Protein AF-A0A0W8CEV2-F1 (afdb_monomer)

Foldseek 3Di:
DDDPFDWDWDDDPNWTKTKTFDLDPPVPPDDPAEQLDDDDCDDVPHGLVVLSVVSVVVCVVVVGDIHIHGPDDDDSVRSSVRRVVSVVVSVCVVPDDDPPDQPSDPVSDRD

Organism: Phytophthora nicotianae (NCBI:txid4792)

Nearest PDB structures (foldseek):
  6fwh-assembly1_A  TM=8.730E-01  e=5.357E-06  Acanthamoeba castellanii
  6ezm-assembly1_U  TM=8.542E-01  e=4.439E-06  Saccharomyces cerevisiae S288C
  1rhy-assembly1_A  TM=8.501E-01  e=6.165E-05  Cryptococcus neoformans
  2ae8-assembly1_F  TM=8.767E-01  e=1.307E-04  Staphylococcus aureus subsp. aureus N315
  1rhy-assembly2_B  TM=8.551E-01  e=1.578E-04  Cryptococcus neoformans

Solvent-accessible surface area (backbone atoms only — not comparable to full-atom values): 6840 Å² total; per-residue (Å²): 131,85,77,75,81,52,66,43,78,41,78,52,99,69,18,35,15,44,28,46,63,59,83,57,98,76,60,78,93,68,66,88,44,70,51,63,84,61,86,56,73,49,57,84,90,44,48,41,69,54,57,53,50,43,56,56,50,48,26,61,76,69,70,49,62,51,36,43,34,48,79,39,62,90,48,55,61,56,44,51,51,39,47,54,52,28,50,52,58,47,49,58,60,73,70,54,85,52,96,82,60,66,69,86,34,99,81,66,60,89,131

Secondary structure (DSSP, 8-state):
-PPP--EEEEEETTEEEEEEE---TTS-S---EEE----SSEETTEETHHHHHHHHHHHHHTT--EEEEE-S-S-HHHHHHHHHHHHHHHHHHHT---SS---SSTTS---

Mean predicted aligned error: 8.91 Å

pLDDT: mean 72.65, std 18.13, range [33.88, 95.19]

InterPro domains:
  IPR000807 Imidazoleglycerol-phosphate dehydratase [PF00475] (12-91)
  IPR000807 Imidazoleglycerol-phosphate dehydratase [PTHR23133] (34-110)
  IPR020565 Imidazoleglycerol-phosphate dehydratase, conserved site [PS00955] (73-85)
  IPR020568 Ribosomal protein uS5 domain 2-type superfamily [SSF54211] (32-95)
  IPR038494 Imidazole glycerol phosphate dehydratase domain superfamily [G3DSA:3.30.230.40] (6-111)

Radius of gyration: 15.24 Å; Cα contacts (8 Å, |Δi|>4): 157; chains: 1; bounding box: 37×22×41 Å

Structure (mmCIF, N/CA/C/O backbone):
data_AF-A0A0W8CEV2-F1
#
_entry.id   AF-A0A0W8CEV2-F1
#
loop_
_atom_site.group_PDB
_atom_site.id
_atom_site.type_symbol
_atom_site.label_atom_id
_atom_site.label_alt_id
_atom_site.label_comp_id
_atom_site.label_asym_id
_atom_site.label_entity_id
_atom_site.label_seq_id
_atom_site.pdbx_PDB_ins_code
_atom_site.Cartn_x
_atom_site.Cartn_y
_atom_site.Cartn_z
_atom_site.occupancy
_atom_site.B_iso_or_equiv
_atom_site.auth_seq_id
_atom_site.auth_comp_id
_atom_site.auth_asym_id
_atom_site.auth_atom_id
_atom_site.pdbx_PDB_model_num
ATOM 1 N N . MET A 1 1 ? -20.507 -8.233 14.516 1.00 33.88 1 MET A N 1
ATOM 2 C CA . MET A 1 1 ? -20.273 -8.769 13.159 1.00 33.88 1 MET A CA 1
ATOM 3 C C . MET A 1 1 ? -18.993 -8.137 12.640 1.00 33.88 1 MET A C 1
ATOM 5 O O . MET A 1 1 ? -18.942 -6.919 12.573 1.00 33.88 1 MET A O 1
ATOM 9 N N . ALA A 1 2 ? -17.935 -8.922 12.421 1.00 35.53 2 ALA A N 1
ATOM 10 C CA . ALA A 1 2 ? -16.662 -8.394 11.932 1.00 35.53 2 ALA A CA 1
ATOM 11 C C . ALA A 1 2 ? -16.852 -7.891 10.494 1.00 35.53 2 ALA A C 1
ATOM 13 O O . ALA A 1 2 ? -17.316 -8.648 9.644 1.00 35.53 2 ALA A O 1
ATOM 14 N N . SER A 1 3 ? -16.555 -6.613 10.259 1.00 36.59 3 SER A N 1
ATOM 15 C CA . SER A 1 3 ? -16.549 -6.019 8.920 1.00 36.59 3 SER A CA 1
ATOM 16 C C . SER A 1 3 ? -15.637 -6.845 7.998 1.00 36.59 3 SER A C 1
ATOM 18 O O . SER A 1 3 ? -14.586 -7.297 8.468 1.00 36.59 3 SER A O 1
ATOM 20 N N . PRO A 1 4 ? -16.010 -7.090 6.728 1.00 41.22 4 PRO A N 1
ATOM 21 C CA . PRO A 1 4 ? -15.148 -7.820 5.810 1.00 41.22 4 PRO A CA 1
ATOM 22 C C . PRO A 1 4 ? -13.831 -7.060 5.640 1.00 41.22 4 PRO A C 1
ATOM 24 O O . PRO A 1 4 ? -13.815 -5.830 5.607 1.00 41.22 4 PRO A O 1
ATOM 27 N N . VAL A 1 5 ? -12.727 -7.802 5.547 1.00 44.38 5 VAL A N 1
ATOM 28 C CA . VAL A 1 5 ? -11.424 -7.272 5.134 1.00 44.38 5 VAL A CA 1
ATOM 29 C C . VAL A 1 5 ? -11.640 -6.510 3.826 1.00 44.38 5 VAL A C 1
ATOM 31 O O . VAL A 1 5 ? -11.993 -7.111 2.813 1.00 44.38 5 VAL A O 1
ATOM 34 N N . GLN A 1 6 ? -11.519 -5.183 3.860 1.00 46.59 6 GLN A N 1
ATOM 35 C CA . GLN A 1 6 ? -11.686 -4.357 2.669 1.00 46.59 6 GLN A CA 1
ATOM 36 C C . GLN A 1 6 ? -10.357 -4.359 1.914 1.00 46.59 6 GLN A C 1
ATOM 38 O O . GLN A 1 6 ? -9.414 -3.664 2.290 1.00 46.59 6 GLN A O 1
ATOM 43 N N . ALA A 1 7 ? -10.283 -5.192 0.878 1.00 49.94 7 ALA A N 1
ATOM 44 C CA . ALA A 1 7 ? -9.283 -5.081 -0.171 1.00 49.94 7 ALA A CA 1
ATOM 45 C C . ALA A 1 7 ? -9.746 -3.992 -1.145 1.00 49.94 7 ALA A C 1
ATOM 47 O O . ALA A 1 7 ? -10.849 -4.068 -1.694 1.00 49.94 7 ALA A O 1
ATOM 48 N N . LEU A 1 8 ? -8.929 -2.958 -1.336 1.00 53.69 8 LEU A N 1
ATOM 49 C CA . LEU A 1 8 ? -9.178 -1.945 -2.350 1.00 53.69 8 LEU A CA 1
ATOM 50 C C . LEU A 1 8 ? -8.384 -2.292 -3.610 1.00 53.69 8 LEU A C 1
ATOM 52 O O . LEU A 1 8 ? -7.156 -2.296 -3.575 1.00 53.69 8 LEU A O 1
ATOM 56 N N . LEU A 1 9 ? -9.103 -2.548 -4.706 1.00 53.31 9 LEU A N 1
ATOM 57 C CA . LEU A 1 9 ? -8.540 -2.787 -6.033 1.00 53.31 9 LEU A CA 1
ATOM 58 C C . LEU A 1 9 ? -8.605 -1.506 -6.867 1.00 53.31 9 LEU A C 1
ATOM 60 O O . LEU A 1 9 ? -9.698 -1.002 -7.130 1.00 53.31 9 LEU A O 1
ATOM 64 N N . LEU A 1 10 ? -7.454 -0.997 -7.309 1.00 48.44 10 LEU A N 1
ATOM 65 C CA . LEU A 1 10 ? -7.381 0.107 -8.274 1.00 48.44 10 LEU A CA 1
ATOM 66 C C . LEU A 1 10 ? -6.779 -0.370 -9.599 1.00 48.44 10 LEU A C 1
ATOM 68 O O . LEU A 1 10 ? -5.712 -0.975 -9.583 1.00 48.44 10 LEU A O 1
ATOM 72 N N . ASP A 1 11 ? -7.443 -0.075 -10.725 1.00 50.28 11 ASP A N 1
ATOM 73 C CA . ASP A 1 11 ? -6.960 -0.351 -12.089 1.00 50.28 11 ASP A CA 1
ATOM 74 C C . ASP A 1 11 ? -6.454 0.940 -12.748 1.00 50.28 11 ASP A C 1
ATOM 76 O O . ASP A 1 11 ? -7.174 1.939 -12.797 1.00 50.28 11 ASP A O 1
ATOM 80 N N . MET A 1 12 ? -5.227 0.927 -13.270 1.00 44.69 12 MET A N 1
ATOM 81 C CA . MET A 1 12 ? -4.677 2.011 -14.089 1.00 44.69 12 MET A CA 1
ATOM 82 C C . MET A 1 12 ? -3.988 1.422 -15.321 1.00 44.69 12 MET A C 1
ATOM 84 O O . MET A 1 12 ? -2.963 0.761 -15.192 1.00 44.69 12 MET A O 1
ATOM 88 N N . ASP A 1 13 ? -4.556 1.616 -16.515 1.00 58.31 13 ASP A N 1
ATOM 89 C CA . ASP A 1 13 ? -4.026 1.103 -17.794 1.00 58.31 13 ASP A CA 1
ATOM 90 C C . ASP A 1 13 ? -3.645 -0.394 -17.763 1.00 58.31 13 ASP A C 1
ATOM 92 O O . ASP A 1 13 ? -2.628 -0.824 -18.317 1.00 58.31 13 ASP A O 1
ATOM 96 N N . GLY A 1 14 ? -4.452 -1.204 -17.070 1.00 52.84 14 GLY A N 1
ATOM 97 C CA . GLY A 1 14 ? -4.216 -2.634 -16.886 1.00 52.84 14 GLY A CA 1
ATOM 98 C C . GLY A 1 14 ? -3.255 -2.984 -15.747 1.00 52.84 14 GLY A C 1
ATOM 99 O O . GLY A 1 14 ? -2.814 -4.131 -15.679 1.00 52.84 14 GLY A O 1
ATOM 100 N N . VAL A 1 15 ? -2.922 -2.039 -14.864 1.00 44.84 15 VAL A N 1
ATOM 101 C CA . VAL A 1 15 ? -2.232 -2.263 -13.586 1.00 44.84 15 VAL A CA 1
ATOM 102 C C . VAL A 1 15 ? -3.267 -2.369 -12.479 1.00 44.84 15 VAL A C 1
ATOM 104 O O . VAL A 1 15 ? -3.894 -1.370 -12.157 1.00 44.84 15 VAL A O 1
ATOM 107 N N . LEU A 1 16 ? -3.419 -3.549 -11.876 1.00 47.97 16 LEU A N 1
ATOM 108 C CA . LEU A 1 16 ? -4.282 -3.723 -10.707 1.00 47.97 16 LEU A CA 1
ATOM 109 C C . LEU A 1 16 ? -3.432 -3.691 -9.439 1.00 47.97 16 LEU A C 1
ATOM 111 O O . LEU A 1 16 ? -2.490 -4.475 -9.345 1.00 47.97 16 LEU A O 1
ATOM 115 N N . ALA A 1 17 ? -3.766 -2.819 -8.490 1.00 51.47 17 ALA A N 1
ATOM 116 C CA . ALA A 1 17 ? -3.131 -2.769 -7.178 1.00 51.47 17 ALA A CA 1
ATOM 117 C C . ALA A 1 17 ? -4.115 -3.179 -6.074 1.00 51.47 17 ALA A C 1
ATOM 119 O O . ALA A 1 17 ? -5.206 -2.611 -6.012 1.00 51.47 17 ALA A O 1
ATOM 120 N N . GLU A 1 18 ? -3.737 -4.134 -5.221 1.00 54.50 18 GLU A N 1
ATOM 121 C CA . GLU A 1 18 ? -4.497 -4.531 -4.030 1.00 54.50 18 GLU A CA 1
ATOM 122 C C . GLU A 1 18 ? -3.874 -3.905 -2.779 1.00 54.50 18 GLU A C 1
ATOM 124 O O . GLU A 1 18 ? -2.679 -4.062 -2.519 1.00 54.50 18 GLU A O 1
ATOM 129 N N . VAL A 1 19 ? -4.694 -3.195 -1.998 1.00 55.09 19 VAL A N 1
ATOM 130 C CA . VAL A 1 19 ? -4.311 -2.691 -0.674 1.00 55.09 19 VAL A CA 1
ATOM 131 C C . VAL A 1 19 ? -5.310 -3.179 0.364 1.00 55.09 19 VAL A C 1
ATOM 133 O O . VAL A 1 19 ? -6.498 -2.855 0.300 1.00 55.09 19 VAL A O 1
ATOM 136 N N . SER A 1 20 ? -4.820 -3.954 1.331 1.00 56.75 20 SER A N 1
ATOM 137 C CA . SER A 1 20 ? -5.623 -4.480 2.438 1.00 56.75 20 SER A CA 1
ATOM 138 C C . SER A 1 20 ? -5.526 -3.582 3.668 1.00 56.75 20 SER A C 1
ATOM 140 O O . SER A 1 20 ? -4.433 -3.208 4.099 1.00 56.75 20 SER A O 1
ATOM 142 N N . GLN A 1 21 ? -6.681 -3.249 4.249 1.00 51.94 21 GLN A N 1
ATOM 143 C CA . GLN A 1 21 ? -6.790 -2.462 5.478 1.00 51.94 21 GLN A CA 1
ATOM 144 C C . GLN A 1 21 ? -7.102 -3.377 6.663 1.00 51.94 21 GLN A C 1
ATOM 146 O O . GLN A 1 21 ? -8.265 -3.643 6.969 1.00 51.94 21 GLN A O 1
ATOM 151 N N . SER A 1 22 ? -6.078 -3.899 7.337 1.00 49.97 22 SER A N 1
ATOM 152 C CA . SER A 1 22 ? -6.296 -4.766 8.499 1.00 49.97 22 SER A CA 1
ATOM 153 C C . SER A 1 22 ? -6.086 -4.006 9.809 1.00 49.97 22 SER A C 1
ATOM 155 O O . SER A 1 22 ? -4.962 -3.675 10.172 1.00 49.97 22 SER A O 1
ATOM 157 N N . TYR A 1 23 ? -7.168 -3.787 10.565 1.00 47.72 23 TYR A N 1
ATOM 158 C CA . TYR A 1 23 ? -7.151 -3.254 11.941 1.00 47.72 23 TYR A CA 1
ATOM 159 C C . TYR A 1 23 ? -6.805 -4.316 13.000 1.00 47.72 23 TYR A C 1
ATOM 161 O O . TYR A 1 23 ? -7.294 -4.271 14.131 1.00 47.72 23 TYR A O 1
ATOM 169 N N . ARG A 1 24 ? -6.012 -5.337 12.660 1.00 42.44 24 ARG A N 1
ATOM 170 C CA . ARG A 1 24 ? -5.817 -6.484 13.550 1.00 42.44 24 ARG A CA 1
ATOM 171 C C . ARG A 1 24 ? -4.410 -6.525 14.139 1.00 42.44 24 ARG A C 1
ATOM 173 O O . ARG A 1 24 ? -3.513 -7.134 13.570 1.00 42.44 24 ARG A O 1
ATOM 180 N N . GLN A 1 25 ? -4.300 -6.076 15.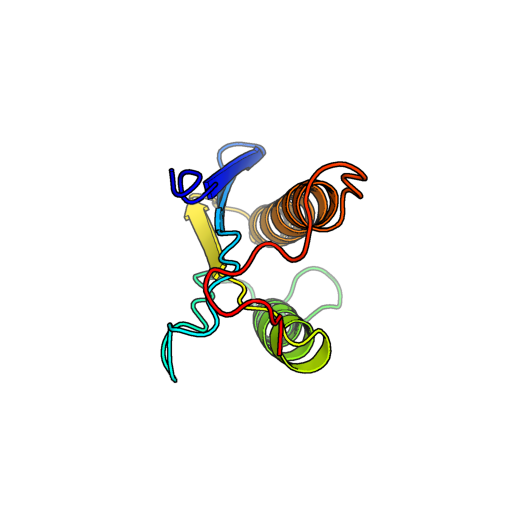392 1.00 39.94 25 GLN A N 1
ATOM 181 C CA . GLN A 1 25 ? -3.202 -6.368 16.336 1.00 39.94 25 GLN A CA 1
ATOM 182 C C . GLN A 1 25 ? -3.100 -7.873 16.715 1.00 39.94 25 GLN A C 1
ATOM 184 O O . GLN A 1 25 ? -2.707 -8.238 17.820 1.00 39.94 25 GLN A O 1
ATOM 189 N N . ALA A 1 26 ? -3.543 -8.774 15.837 1.00 35.28 26 ALA A N 1
ATOM 190 C CA . ALA A 1 26 ? -3.446 -10.225 15.986 1.00 35.28 26 ALA A CA 1
ATOM 191 C C . ALA A 1 26 ? -3.001 -10.900 14.678 1.00 35.28 26 ALA A C 1
ATOM 193 O O . ALA A 1 26 ? -3.346 -12.049 14.428 1.00 35.28 26 ALA A O 1
ATOM 194 N N . ILE A 1 27 ? -2.236 -10.181 13.856 1.00 39.69 27 ILE A N 1
ATOM 195 C CA . ILE A 1 27 ? -1.214 -10.789 13.009 1.00 39.69 27 ILE A CA 1
ATOM 196 C C . ILE A 1 27 ? 0.114 -10.469 13.700 1.00 39.69 27 ILE A C 1
ATOM 198 O O . ILE A 1 27 ? 0.808 -9.509 13.382 1.00 39.69 27 ILE A O 1
ATOM 202 N N . ILE A 1 28 ? 0.365 -11.208 14.776 1.00 38.19 28 ILE A N 1
ATOM 203 C CA . ILE A 1 28 ? 1.617 -11.190 15.529 1.00 38.19 28 ILE A CA 1
ATOM 204 C C . ILE A 1 28 ? 2.707 -11.652 14.544 1.00 38.19 28 ILE A C 1
ATOM 206 O O . ILE A 1 28 ? 2.638 -12.766 14.039 1.00 38.19 28 ILE A O 1
ATOM 210 N N . ASP A 1 29 ? 3.637 -10.757 14.207 1.00 39.28 29 ASP A N 1
ATOM 211 C CA . ASP A 1 29 ? 4.880 -11.005 13.456 1.00 39.28 29 ASP A CA 1
ATOM 212 C C . ASP A 1 29 ? 4.820 -11.519 12.002 1.00 39.28 29 ASP A C 1
ATOM 214 O O . ASP A 1 29 ? 5.825 -12.017 11.495 1.00 39.28 29 ASP A O 1
ATOM 218 N N . THR A 1 30 ? 3.720 -11.393 11.250 1.00 43.56 30 THR A N 1
ATOM 219 C CA . THR A 1 30 ? 3.749 -11.834 9.832 1.00 43.56 30 THR A CA 1
ATOM 220 C C . THR A 1 30 ? 2.701 -11.182 8.933 1.00 43.56 30 THR A C 1
ATOM 222 O O . THR A 1 30 ? 1.643 -11.753 8.728 1.00 43.56 30 THR A O 1
ATOM 225 N N . ALA A 1 31 ? 2.998 -10.018 8.345 1.00 47.41 31 ALA A N 1
ATOM 226 C CA . ALA A 1 31 ? 2.754 -9.763 6.913 1.00 47.41 31 ALA A CA 1
ATOM 227 C C . ALA A 1 31 ? 3.128 -8.320 6.527 1.00 47.41 31 ALA A C 1
ATOM 229 O O . ALA A 1 31 ? 2.283 -7.462 6.295 1.00 47.41 31 ALA A O 1
ATOM 230 N N . ARG A 1 32 ? 4.429 -8.044 6.434 1.00 52.94 32 ARG A N 1
ATOM 231 C CA . ARG A 1 32 ? 4.911 -7.027 5.496 1.00 52.94 32 ARG A CA 1
ATOM 232 C C . ARG A 1 32 ? 4.953 -7.712 4.137 1.00 52.94 32 ARG A C 1
ATOM 234 O O . ARG A 1 32 ? 5.879 -8.475 3.879 1.00 52.94 32 ARG A O 1
ATOM 241 N N . HIS A 1 33 ? 3.909 -7.542 3.335 1.00 61.31 33 HIS A N 1
ATOM 242 C CA . HIS A 1 33 ? 3.891 -8.053 1.970 1.00 61.31 33 HIS A CA 1
ATOM 243 C C . HIS A 1 33 ? 3.861 -6.874 1.005 1.00 61.31 33 HIS A C 1
ATOM 245 O O . HIS A 1 33 ? 2.908 -6.095 0.980 1.00 61.31 33 HIS A O 1
ATOM 251 N N . PHE A 1 34 ? 4.953 -6.733 0.261 1.00 66.75 34 PHE A N 1
ATOM 252 C CA . PHE A 1 34 ? 5.130 -5.694 -0.739 1.00 66.75 34 PHE A CA 1
ATOM 253 C C . PHE A 1 34 ? 5.414 -6.368 -2.082 1.00 66.75 34 PHE A C 1
ATOM 255 O O . PHE A 1 34 ? 6.565 -6.494 -2.496 1.00 66.75 34 PHE A O 1
ATOM 262 N N . GLY A 1 35 ? 4.366 -6.829 -2.766 1.00 63.94 35 GLY A N 1
ATOM 263 C CA . GLY A 1 35 ? 4.428 -7.407 -4.108 1.00 63.94 35 GLY A CA 1
ATOM 264 C C . GLY A 1 35 ? 4.618 -6.367 -5.217 1.00 63.94 35 GLY A C 1
ATOM 265 O O . GLY A 1 35 ? 4.112 -6.535 -6.328 1.00 63.94 35 GLY A O 1
ATOM 266 N N . VAL A 1 36 ? 5.337 -5.273 -4.949 1.00 70.50 36 VAL A N 1
ATOM 267 C CA . VAL A 1 36 ? 5.656 -4.240 -5.944 1.00 70.50 36 VAL A CA 1
ATOM 268 C C . VAL A 1 36 ? 6.930 -4.654 -6.679 1.00 70.50 36 VAL A C 1
ATOM 270 O O . VAL A 1 36 ? 8.035 -4.226 -6.363 1.00 70.50 36 VAL A O 1
ATOM 273 N N . SER A 1 37 ? 6.783 -5.542 -7.662 1.00 74.88 37 SER A N 1
ATOM 274 C CA . SER A 1 37 ? 7.904 -5.945 -8.518 1.00 74.88 37 SER A CA 1
ATOM 275 C C . SER A 1 37 ? 8.144 -4.887 -9.595 1.00 74.88 37 SER A C 1
ATOM 277 O O . SER A 1 37 ? 7.276 -4.653 -10.439 1.00 74.88 37 SER A O 1
ATOM 279 N N . LEU A 1 38 ? 9.323 -4.267 -9.597 1.00 80.56 38 LEU A N 1
ATOM 280 C CA . LEU A 1 38 ? 9.752 -3.289 -10.602 1.00 80.56 38 LEU A CA 1
ATOM 281 C C . LEU A 1 38 ? 11.004 -3.822 -11.305 1.00 80.56 38 LEU A C 1
ATOM 283 O O . LEU A 1 38 ? 11.878 -4.388 -10.653 1.00 80.56 38 LEU A O 1
ATOM 287 N N . VAL A 1 39 ? 11.067 -3.700 -12.632 1.00 84.94 39 VAL A N 1
ATOM 288 C CA . VAL A 1 39 ? 12.145 -4.308 -13.440 1.00 84.94 39 VAL A CA 1
ATOM 289 C C . VAL A 1 39 ? 13.250 -3.300 -13.757 1.00 84.94 39 VAL A C 1
ATOM 291 O O . VAL A 1 39 ? 14.422 -3.654 -13.856 1.00 84.94 39 VAL A O 1
ATOM 294 N N . ARG A 1 40 ? 12.885 -2.031 -13.938 1.00 88.19 40 ARG A N 1
ATOM 295 C CA . ARG A 1 40 ? 13.807 -0.932 -14.214 1.00 88.19 40 ARG A CA 1
ATOM 296 C C . ARG A 1 40 ? 14.651 -0.611 -12.979 1.00 88.19 40 ARG A C 1
ATOM 298 O O . ARG A 1 40 ? 14.156 -0.740 -11.864 1.00 88.19 40 ARG A O 1
ATOM 305 N N . PRO A 1 41 ? 15.874 -0.090 -13.168 1.00 89.38 41 PRO A N 1
ATOM 306 C CA . PRO A 1 41 ? 16.683 0.405 -12.057 1.00 89.38 41 PRO A CA 1
ATOM 307 C C . PRO A 1 41 ? 16.083 1.672 -11.429 1.00 89.38 41 PRO A C 1
ATOM 309 O O . PRO A 1 41 ? 16.182 1.869 -10.223 1.00 89.38 41 PRO A O 1
ATOM 312 N N . SER A 1 42 ? 15.433 2.522 -12.230 1.00 93.00 42 SER A N 1
ATOM 313 C CA . SER A 1 42 ? 14.817 3.760 -11.754 1.00 93.00 42 SER A CA 1
ATOM 314 C C . SER A 1 42 ? 13.582 4.184 -12.556 1.00 93.00 42 SER A C 1
ATOM 316 O O . SER A 1 42 ? 13.416 3.864 -13.746 1.00 93.00 42 SER A O 1
ATOM 318 N N . VAL A 1 43 ? 12.736 4.976 -11.894 1.00 91.81 43 VAL A N 1
ATOM 319 C CA . VAL A 1 43 ? 11.663 5.777 -12.490 1.00 91.81 43 VAL A CA 1
ATOM 320 C C . VAL A 1 43 ? 12.022 7.252 -12.297 1.00 91.81 43 VAL A C 1
ATOM 322 O O . VAL A 1 43 ? 11.895 7.798 -11.205 1.00 91.81 43 VAL A O 1
ATOM 325 N N . GLY A 1 44 ? 12.496 7.900 -13.365 1.00 92.38 44 GLY A N 1
ATOM 326 C CA . GLY A 1 44 ? 13.097 9.231 -13.252 1.00 92.38 44 GLY A CA 1
ATOM 327 C C . GLY A 1 44 ? 14.379 9.162 -12.420 1.00 92.38 44 GLY A C 1
ATOM 328 O O . GLY A 1 44 ? 15.247 8.334 -12.698 1.00 92.38 44 GLY A O 1
ATOM 329 N N . GLU A 1 45 ? 14.468 9.999 -11.390 1.00 94.25 45 GLU A N 1
ATOM 330 C CA . GLU A 1 45 ? 15.597 10.038 -10.448 1.00 94.25 45 GLU A CA 1
ATOM 331 C C . GLU A 1 45 ? 15.427 9.081 -9.252 1.00 94.25 45 GLU A C 1
ATOM 333 O O . GLU A 1 45 ? 16.363 8.879 -8.483 1.00 94.25 45 GLU A O 1
ATOM 338 N N . LEU A 1 46 ? 14.250 8.464 -9.088 1.00 93.25 46 LEU A N 1
ATOM 339 C CA . LEU A 1 46 ? 13.966 7.556 -7.978 1.00 93.25 46 LEU A CA 1
ATOM 340 C C . LEU A 1 46 ? 14.396 6.124 -8.323 1.00 93.25 46 LEU A C 1
ATOM 342 O O . LEU A 1 46 ? 13.870 5.533 -9.270 1.00 93.25 46 LEU A O 1
ATOM 346 N N . SER A 1 47 ? 15.309 5.550 -7.531 1.00 95.19 47 SER A N 1
ATOM 347 C CA . SER A 1 47 ? 15.646 4.119 -7.609 1.00 95.19 47 SER A CA 1
ATOM 348 C C . SER A 1 47 ? 14.404 3.272 -7.325 1.00 95.19 47 SER A C 1
ATOM 350 O O . SER A 1 47 ? 13.673 3.533 -6.367 1.00 95.19 47 SER A O 1
ATOM 352 N N . CYS A 1 48 ? 14.150 2.252 -8.144 1.00 91.06 48 CYS A N 1
ATOM 353 C CA . CYS A 1 48 ? 12.964 1.409 -7.995 1.00 91.06 48 CYS A CA 1
ATOM 354 C C . CYS A 1 48 ? 12.940 0.654 -6.658 1.00 91.06 48 CYS A C 1
ATOM 356 O O . CYS A 1 48 ? 11.867 0.447 -6.098 1.00 91.06 48 CYS A O 1
ATOM 358 N N . GLU A 1 49 ? 14.102 0.306 -6.101 1.00 90.31 49 GLU A N 1
ATOM 359 C CA . GLU A 1 49 ? 14.193 -0.330 -4.778 1.00 90.31 49 GLU A CA 1
ATOM 360 C C . GLU A 1 49 ? 13.629 0.571 -3.662 1.00 90.31 49 GLU A C 1
ATOM 362 O O . GLU A 1 49 ? 13.021 0.091 -2.703 1.00 90.31 49 GLU A O 1
ATOM 367 N N . MET A 1 50 ? 13.743 1.896 -3.827 1.00 94.50 50 MET A N 1
ATOM 368 C CA . MET A 1 50 ? 13.265 2.871 -2.850 1.00 94.50 50 MET A CA 1
ATOM 369 C C . MET A 1 50 ? 11.742 2.940 -2.788 1.00 94.50 50 MET A C 1
ATOM 371 O O . MET A 1 50 ? 11.199 3.398 -1.786 1.00 94.50 50 MET A O 1
ATOM 375 N N . ILE A 1 51 ? 11.038 2.464 -3.817 1.00 91.19 51 ILE A N 1
ATOM 376 C CA . ILE A 1 51 ? 9.573 2.394 -3.808 1.00 91.19 51 ILE A CA 1
ATOM 377 C C . ILE A 1 51 ? 9.110 1.327 -2.813 1.00 91.19 51 ILE A C 1
ATOM 379 O O . ILE A 1 51 ? 8.255 1.603 -1.974 1.00 91.19 51 ILE A O 1
ATOM 383 N N . THR A 1 52 ? 9.712 0.138 -2.836 1.00 87.88 52 THR A N 1
ATOM 384 C CA . THR A 1 52 ? 9.410 -0.912 -1.852 1.00 87.88 52 THR A CA 1
ATOM 385 C C . THR A 1 52 ? 9.840 -0.488 -0.448 1.00 87.88 52 THR A C 1
ATOM 387 O O . THR A 1 52 ? 9.042 -0.567 0.489 1.00 87.88 52 THR A O 1
ATOM 390 N N . HIS A 1 53 ? 11.046 0.075 -0.306 1.00 89.75 53 HIS A N 1
ATOM 391 C CA . HIS A 1 53 ? 11.523 0.591 0.981 1.00 89.75 53 HIS A CA 1
ATOM 392 C C . HIS A 1 53 ? 10.663 1.724 1.548 1.00 89.75 53 HIS A C 1
ATOM 394 O O . HIS A 1 53 ? 10.538 1.844 2.771 1.00 89.75 53 HIS A O 1
ATOM 400 N N . PHE A 1 54 ? 10.046 2.548 0.695 1.00 94.00 54 PHE A N 1
ATOM 401 C CA . PHE A 1 54 ? 9.090 3.557 1.137 1.00 94.00 54 PHE A CA 1
ATOM 402 C C . PHE A 1 54 ? 7.908 2.901 1.851 1.00 94.00 54 PHE A C 1
ATOM 404 O O . PHE A 1 54 ? 7.590 3.305 2.966 1.00 94.00 54 PHE A O 1
ATOM 411 N N . PHE A 1 55 ? 7.274 1.884 1.256 1.00 87.38 55 PHE A N 1
ATOM 412 C CA . PHE A 1 55 ? 6.109 1.237 1.866 1.00 87.38 55 PHE A CA 1
ATOM 413 C C . PHE A 1 55 ? 6.472 0.507 3.167 1.00 87.38 55 PHE A C 1
ATOM 415 O O . PHE A 1 55 ? 5.725 0.598 4.144 1.00 87.38 55 PHE A O 1
ATOM 422 N N . GLU A 1 56 ? 7.644 -0.132 3.218 1.00 85.25 56 GLU A N 1
ATOM 423 C CA . GLU A 1 56 ? 8.200 -0.728 4.440 1.00 85.25 56 GLU A CA 1
ATOM 424 C C . GLU A 1 56 ? 8.367 0.308 5.558 1.00 85.25 56 GLU A C 1
ATOM 426 O O . GLU A 1 56 ? 7.856 0.137 6.671 1.00 85.25 56 GLU A O 1
ATOM 431 N N . SER A 1 57 ? 9.069 1.400 5.249 1.00 88.19 57 SER A N 1
ATOM 432 C CA . SER A 1 57 ? 9.383 2.462 6.205 1.00 88.19 57 SER A CA 1
ATOM 433 C C . SER A 1 57 ? 8.125 3.194 6.655 1.00 88.19 57 SER A C 1
ATOM 435 O O . SER A 1 57 ? 7.950 3.446 7.846 1.00 88.19 57 SER A O 1
ATOM 437 N N . PHE A 1 58 ? 7.220 3.485 5.719 1.00 88.19 58 PHE A N 1
ATOM 438 C CA . PHE A 1 58 ? 5.948 4.144 5.983 1.00 88.19 58 PHE A CA 1
ATOM 439 C C . PHE A 1 58 ? 5.077 3.310 6.923 1.00 88.19 58 PHE A C 1
ATOM 441 O O . PHE A 1 58 ? 4.622 3.828 7.940 1.00 88.19 58 PHE A O 1
ATOM 448 N N . ALA A 1 59 ? 4.891 2.018 6.638 1.00 83.38 59 ALA A N 1
ATOM 449 C CA . ALA A 1 59 ? 4.093 1.132 7.483 1.00 83.38 59 ALA A CA 1
ATOM 450 C C . ALA A 1 59 ? 4.663 1.027 8.906 1.00 83.38 59 ALA A C 1
ATOM 452 O O . ALA A 1 59 ? 3.920 1.0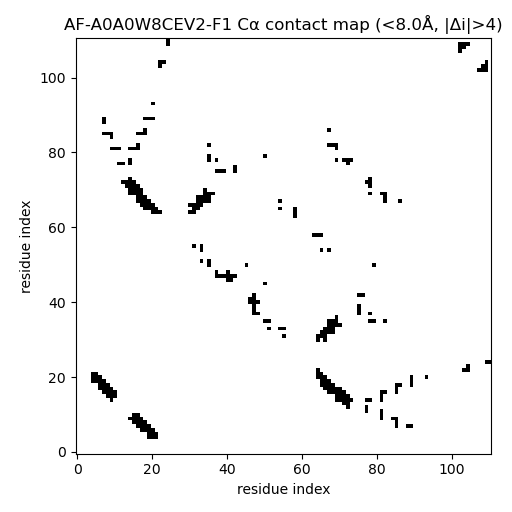99 9.887 1.00 83.38 59 ALA A O 1
ATOM 453 N N . SER A 1 60 ? 5.992 0.919 9.016 1.00 80.81 60 SER A N 1
ATOM 454 C CA . SER A 1 60 ? 6.691 0.868 10.301 1.00 80.81 60 SER A CA 1
ATOM 455 C C . SER A 1 60 ? 6.515 2.162 11.103 1.00 80.81 60 SER A C 1
ATOM 457 O O . SER A 1 60 ? 6.084 2.127 12.256 1.00 80.81 60 SER A O 1
ATOM 459 N N . ALA A 1 61 ? 6.789 3.316 10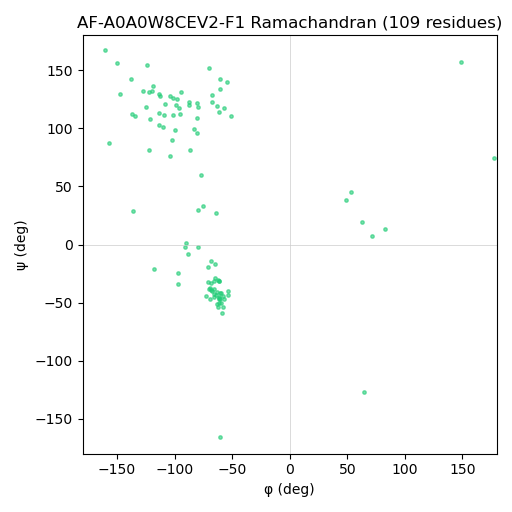.487 1.00 84.44 61 ALA A N 1
ATOM 460 C CA . ALA A 1 61 ? 6.727 4.616 11.150 1.00 84.44 61 ALA A CA 1
ATOM 461 C C . ALA A 1 61 ? 5.292 5.021 11.521 1.00 84.44 61 ALA A C 1
ATOM 463 O O . ALA A 1 61 ? 5.061 5.554 12.604 1.00 84.44 61 ALA A O 1
ATOM 464 N N . ALA A 1 62 ? 4.321 4.731 10.652 1.00 81.88 62 ALA A N 1
ATOM 465 C CA . ALA A 1 62 ? 2.910 5.017 10.892 1.00 81.88 62 ALA A CA 1
ATOM 466 C C . ALA A 1 62 ? 2.224 3.985 11.806 1.00 81.88 62 ALA A C 1
ATOM 468 O O . ALA A 1 62 ? 1.050 4.152 12.131 1.00 81.88 62 ALA A O 1
ATOM 469 N N . ARG A 1 63 ? 2.946 2.935 12.233 1.00 81.19 63 ARG A N 1
ATOM 470 C CA . ARG A 1 63 ? 2.449 1.860 13.108 1.00 81.19 63 ARG A CA 1
ATOM 471 C C . ARG A 1 63 ? 1.165 1.219 12.578 1.00 81.19 63 ARG A C 1
ATOM 473 O O . ARG A 1 63 ? 0.212 0.993 13.318 1.00 81.19 63 ARG A O 1
ATOM 480 N N . LEU A 1 64 ? 1.158 0.925 11.282 1.00 78.62 64 LEU A N 1
ATOM 481 C CA . LEU A 1 64 ? 0.039 0.292 10.595 1.00 78.62 64 LEU A CA 1
ATOM 482 C C . LEU A 1 64 ? 0.483 -0.990 9.892 1.00 78.62 64 LEU A C 1
ATOM 484 O O . LEU A 1 64 ? 1.647 -1.161 9.528 1.00 78.62 64 LEU A O 1
ATOM 488 N N . THR A 1 65 ? -0.463 -1.899 9.687 1.00 77.00 65 THR A N 1
ATOM 489 C CA . THR A 1 65 ? -0.266 -3.052 8.809 1.00 77.00 65 THR A CA 1
ATOM 490 C C . THR A 1 65 ? -0.637 -2.640 7.392 1.00 77.00 65 THR A C 1
ATOM 492 O O . THR A 1 65 ? -1.761 -2.202 7.151 1.00 77.00 65 THR A O 1
ATOM 495 N N . LEU A 1 66 ? 0.309 -2.775 6.464 1.00 76.62 66 LEU A N 1
ATOM 496 C CA . LEU A 1 66 ? 0.133 -2.412 5.064 1.00 76.62 66 LEU A CA 1
ATOM 497 C C . LEU A 1 66 ? 0.522 -3.579 4.167 1.00 76.62 66 LEU A C 1
ATOM 499 O O . LEU A 1 66 ? 1.595 -4.156 4.325 1.00 76.62 66 LEU A O 1
ATOM 503 N N . HIS A 1 67 ? -0.349 -3.870 3.209 1.00 81.81 67 HIS A N 1
ATOM 504 C CA . HIS A 1 67 ? -0.086 -4.775 2.102 1.00 81.81 67 HIS A CA 1
ATOM 505 C C . HIS A 1 67 ? -0.241 -3.980 0.815 1.00 81.81 67 HIS A C 1
ATOM 507 O O . HIS A 1 67 ? -1.222 -3.245 0.679 1.00 81.81 67 HIS A O 1
ATOM 513 N N . VAL A 1 68 ? 0.723 -4.109 -0.092 1.00 79.56 68 VAL A N 1
ATOM 514 C CA . VAL A 1 68 ? 0.670 -3.460 -1.402 1.00 79.56 68 VAL A CA 1
ATOM 515 C C . VAL A 1 68 ? 1.123 -4.454 -2.449 1.00 79.56 68 VAL A C 1
ATOM 517 O O . VAL A 1 68 ? 2.305 -4.791 -2.500 1.00 79.56 68 VAL A O 1
ATOM 520 N N . ASP A 1 69 ? 0.192 -4.861 -3.304 1.00 81.69 69 ASP A N 1
ATOM 521 C CA . ASP A 1 69 ? 0.468 -5.795 -4.389 1.00 81.69 69 ASP A CA 1
ATOM 522 C C . ASP A 1 69 ? 0.114 -5.194 -5.726 1.00 81.69 69 ASP A C 1
ATOM 524 O O . ASP A 1 69 ? -0.988 -4.690 -5.911 1.00 81.69 69 ASP A O 1
ATOM 528 N N . VAL A 1 70 ? 1.035 -5.298 -6.680 1.00 80.19 70 VAL A N 1
ATOM 529 C CA . VAL A 1 70 ? 0.769 -4.965 -8.075 1.00 80.19 70 VAL A CA 1
ATOM 530 C C . VAL A 1 70 ? 0.501 -6.263 -8.824 1.00 80.19 70 VAL A C 1
ATOM 532 O O . VAL A 1 70 ? 1.422 -6.967 -9.229 1.00 80.19 70 VAL A O 1
ATOM 535 N N . LEU A 1 71 ? -0.775 -6.580 -9.033 1.00 79.56 71 LEU A N 1
ATOM 536 C CA . LEU A 1 71 ? -1.216 -7.841 -9.635 1.00 79.56 71 LEU A CA 1
ATOM 537 C C . LEU A 1 71 ? -0.777 -7.975 -11.101 1.00 79.56 71 LEU A C 1
ATOM 539 O O . LEU A 1 71 ? -0.585 -9.079 -11.606 1.00 79.56 71 LEU A O 1
ATOM 543 N N . ARG A 1 72 ? -0.667 -6.853 -11.821 1.00 76.56 72 ARG A N 1
ATOM 544 C CA . ARG A 1 72 ? -0.265 -6.810 -13.236 1.00 76.56 72 ARG A CA 1
ATOM 545 C C . ARG A 1 72 ? 0.224 -5.423 -13.634 1.00 76.56 72 ARG A C 1
ATOM 547 O O . ARG A 1 72 ? 0.044 -4.463 -12.903 1.00 76.56 72 ARG A O 1
ATOM 554 N N . GLY A 1 73 ? 0.856 -5.322 -14.798 1.00 79.56 73 GLY A N 1
ATOM 555 C CA . GLY A 1 73 ? 1.374 -4.072 -15.358 1.00 79.56 73 GLY A CA 1
ATOM 556 C C . GLY A 1 73 ? 2.617 -4.321 -16.193 1.00 79.56 73 GLY A C 1
ATOM 557 O O . GLY A 1 73 ? 3.281 -5.322 -15.973 1.00 79.56 73 GLY A O 1
ATOM 558 N N . ARG A 1 74 ? 2.966 -3.449 -17.139 1.00 81.12 74 ARG A N 1
ATOM 559 C CA . ARG A 1 74 ? 4.223 -3.576 -17.915 1.00 81.12 74 ARG A CA 1
ATOM 560 C C . ARG A 1 74 ? 5.185 -2.406 -17.724 1.00 81.12 74 ARG A C 1
ATOM 562 O O . ARG A 1 74 ? 6.368 -2.551 -17.998 1.00 81.12 74 ARG A O 1
ATOM 569 N N . ASN A 1 75 ? 4.675 -1.262 -17.278 1.00 89.19 75 ASN A N 1
ATOM 570 C CA . ASN A 1 75 ? 5.447 -0.041 -17.093 1.00 89.19 75 ASN A CA 1
ATOM 571 C C . ASN A 1 75 ? 5.635 0.237 -15.597 1.00 89.19 75 ASN A C 1
ATOM 573 O O . ASN A 1 75 ? 4.652 0.417 -14.883 1.00 89.19 75 ASN A O 1
ATOM 577 N N . ASP A 1 76 ? 6.885 0.310 -15.141 1.00 89.56 76 ASP A N 1
ATOM 578 C CA . ASP A 1 76 ? 7.206 0.511 -13.723 1.00 89.56 76 ASP A CA 1
ATOM 579 C C . ASP A 1 76 ? 6.755 1.865 -13.166 1.00 89.56 76 ASP A C 1
ATOM 581 O O . ASP A 1 76 ? 6.405 1.938 -11.993 1.00 89.56 76 ASP A O 1
ATOM 585 N N . HIS A 1 77 ?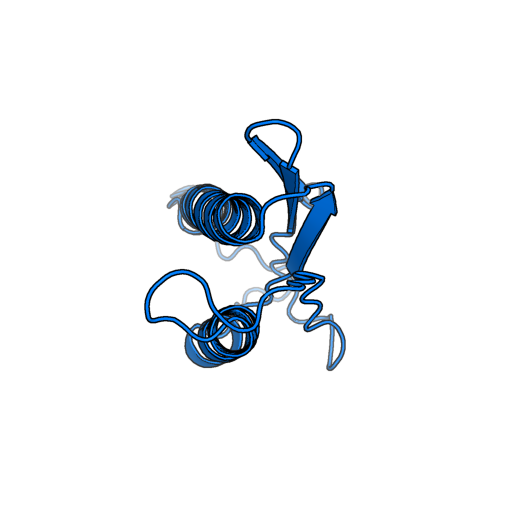 6.673 2.917 -13.992 1.00 92.38 77 HIS A N 1
ATOM 586 C CA . HIS A 1 77 ? 6.078 4.188 -13.566 1.00 92.38 77 HIS A CA 1
ATOM 587 C C . HIS A 1 77 ? 4.609 3.987 -13.190 1.00 92.38 77 HIS A C 1
ATOM 589 O O . HIS A 1 77 ? 4.183 4.403 -12.118 1.00 92.38 77 HIS A O 1
ATOM 595 N N . HIS A 1 78 ? 3.852 3.281 -14.035 1.00 89.62 78 HIS A N 1
ATOM 596 C CA . HIS A 1 78 ? 2.432 3.030 -13.790 1.00 89.62 78 HIS A CA 1
ATOM 597 C C . HIS A 1 78 ? 2.233 2.075 -12.607 1.00 89.62 78 HIS A C 1
ATOM 599 O O . HIS A 1 78 ? 1.319 2.271 -11.814 1.00 89.62 78 HIS A O 1
ATOM 605 N N . ARG A 1 79 ? 3.102 1.063 -12.454 1.00 86.62 79 ARG A N 1
ATOM 606 C CA . ARG A 1 79 ? 3.093 0.156 -11.292 1.00 86.62 79 ARG A CA 1
ATOM 607 C C . ARG A 1 79 ? 3.322 0.917 -9.983 1.00 86.62 79 ARG A C 1
ATOM 609 O O . ARG A 1 79 ? 2.577 0.721 -9.022 1.00 86.62 79 ARG A O 1
ATOM 616 N N . ALA A 1 80 ? 4.314 1.806 -9.958 1.00 89.88 80 ALA A N 1
ATOM 617 C CA . ALA A 1 80 ? 4.595 2.658 -8.810 1.00 89.88 80 ALA A CA 1
ATOM 618 C C . ALA A 1 80 ? 3.411 3.589 -8.513 1.00 89.88 80 ALA A C 1
ATOM 620 O O . ALA A 1 80 ? 2.863 3.568 -7.415 1.00 89.88 80 ALA A O 1
ATOM 621 N N . GLU A 1 81 ? 2.960 4.352 -9.508 1.00 91.12 81 GLU A N 1
ATOM 622 C CA . GLU A 1 81 ? 1.859 5.305 -9.366 1.00 91.12 81 GLU A CA 1
ATOM 623 C C . GLU A 1 81 ? 0.561 4.636 -8.890 1.00 91.12 81 GLU A C 1
ATOM 625 O O . GLU A 1 81 ? -0.085 5.136 -7.967 1.00 91.12 81 GLU A O 1
ATOM 630 N N . ALA A 1 82 ? 0.202 3.480 -9.458 1.00 86.25 82 ALA A N 1
ATOM 631 C CA . ALA A 1 82 ? -0.967 2.713 -9.036 1.00 86.25 82 ALA A CA 1
ATOM 632 C C . ALA A 1 82 ? -0.870 2.293 -7.562 1.00 86.25 82 ALA A C 1
ATOM 634 O O . ALA A 1 82 ? -1.845 2.429 -6.824 1.00 86.25 82 ALA A O 1
ATOM 635 N N . SER A 1 83 ? 0.315 1.864 -7.113 1.00 86.44 83 SER A N 1
ATOM 636 C CA . SER A 1 83 ? 0.570 1.488 -5.717 1.00 86.44 83 SER A CA 1
ATOM 637 C C . SER A 1 83 ? 0.345 2.666 -4.759 1.00 86.44 83 SER A C 1
ATOM 639 O O . SER A 1 83 ? -0.355 2.535 -3.754 1.00 86.44 83 SER A O 1
ATOM 641 N N . PHE A 1 84 ? 0.870 3.851 -5.090 1.00 91.94 84 PHE A N 1
ATOM 642 C CA . PHE A 1 84 ? 0.677 5.059 -4.279 1.00 91.94 84 PHE A CA 1
ATOM 643 C C . PHE A 1 84 ? -0.774 5.556 -4.288 1.00 91.94 84 PHE A C 1
ATOM 645 O O . PHE A 1 84 ? -1.298 5.951 -3.244 1.00 91.94 84 PHE A O 1
ATOM 652 N N . LYS A 1 85 ? -1.458 5.508 -5.437 1.00 85.81 85 LYS A N 1
ATOM 653 C CA . LYS A 1 85 ? -2.887 5.853 -5.522 1.00 85.81 85 LYS A CA 1
ATOM 654 C C . LYS A 1 85 ? -3.740 4.899 -4.688 1.00 85.81 85 LYS A C 1
ATOM 656 O O . LYS A 1 85 ? -4.644 5.353 -3.986 1.00 85.81 85 LYS A O 1
ATOM 661 N N . ALA A 1 86 ? -3.432 3.602 -4.719 1.00 83.19 86 ALA A N 1
ATOM 662 C CA . ALA A 1 86 ? -4.139 2.595 -3.933 1.00 83.19 86 ALA A CA 1
ATOM 663 C C . ALA A 1 86 ? -3.952 2.837 -2.43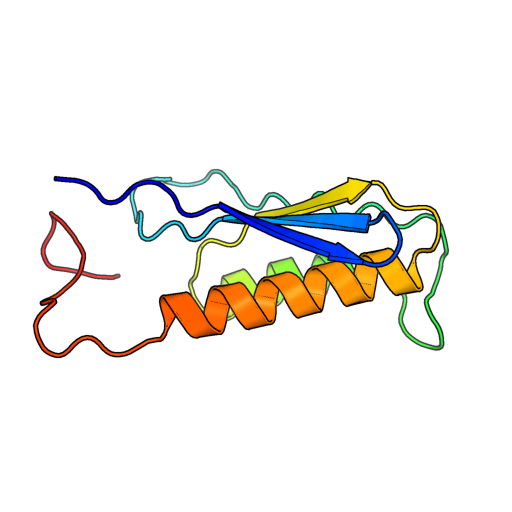7 1.00 83.19 86 ALA A C 1
ATOM 665 O O . ALA A 1 86 ? -4.938 2.869 -1.697 1.00 83.19 86 ALA A O 1
ATOM 666 N N . LEU A 1 87 ? -2.723 3.145 -2.013 1.00 85.56 87 LEU A N 1
ATOM 667 C CA . LEU A 1 87 ? -2.445 3.565 -0.643 1.00 85.56 87 LEU A CA 1
ATOM 668 C C . LEU A 1 87 ? -3.270 4.800 -0.246 1.00 85.56 87 LEU A C 1
ATOM 670 O O . LEU A 1 87 ? -3.882 4.801 0.819 1.00 85.56 87 LEU A O 1
ATOM 674 N N . ALA A 1 88 ? -3.329 5.837 -1.085 1.00 85.88 88 ALA A N 1
ATOM 675 C CA . ALA A 1 88 ? -4.052 7.070 -0.769 1.00 85.88 88 ALA A CA 1
ATOM 676 C C . ALA A 1 88 ? -5.560 6.840 -0.559 1.00 85.88 88 ALA A C 1
ATOM 678 O O . ALA A 1 88 ? -6.144 7.341 0.407 1.00 85.88 88 ALA A O 1
ATOM 679 N N . VAL A 1 89 ? -6.201 6.068 -1.440 1.00 83.19 89 VAL A N 1
ATOM 680 C CA . VAL A 1 89 ? -7.640 5.775 -1.338 1.00 83.19 89 VAL A CA 1
ATOM 681 C C . VAL A 1 89 ? -7.935 4.851 -0.154 1.00 83.19 89 VAL A C 1
ATOM 683 O O . VAL A 1 89 ? -8.925 5.065 0.554 1.00 83.19 89 VAL A O 1
ATOM 686 N N . ALA A 1 90 ? -7.060 3.877 0.110 1.00 80.44 90 ALA A N 1
ATOM 687 C CA . ALA A 1 90 ? -7.144 3.055 1.305 1.00 80.44 90 ALA A CA 1
ATOM 688 C C . ALA A 1 90 ? -7.060 3.953 2.550 1.00 80.44 90 ALA A C 1
ATOM 690 O O . ALA A 1 90 ? -8.011 4.021 3.330 1.00 80.44 90 ALA A O 1
ATOM 691 N N . LEU A 1 91 ? -5.985 4.726 2.720 1.00 83.00 91 LEU A N 1
ATOM 69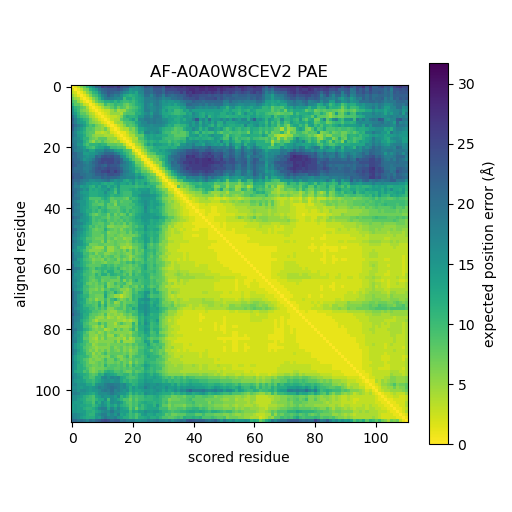2 C CA . LEU A 1 91 ? -5.809 5.598 3.886 1.00 83.00 91 LEU A CA 1
ATOM 693 C C . LEU A 1 91 ? -7.000 6.531 4.097 1.00 83.00 91 LEU A C 1
ATOM 695 O O . LEU A 1 91 ? -7.493 6.615 5.215 1.00 83.00 91 LEU A O 1
ATOM 699 N N . ARG A 1 92 ? -7.529 7.152 3.035 1.00 84.38 92 ARG A N 1
ATOM 700 C CA . ARG A 1 92 ? -8.736 7.991 3.114 1.00 84.38 92 ARG A CA 1
ATOM 701 C C . ARG A 1 92 ? -9.920 7.264 3.758 1.00 84.38 92 ARG A C 1
ATOM 703 O O . ARG A 1 92 ? -10.667 7.880 4.515 1.00 84.38 92 ARG A O 1
ATOM 710 N N . THR A 1 93 ? -10.104 5.987 3.441 1.00 80.81 93 THR A N 1
ATOM 711 C CA . THR A 1 93 ? -11.171 5.155 4.011 1.00 80.81 93 THR A CA 1
ATOM 712 C C . THR A 1 93 ? -10.868 4.800 5.466 1.00 80.81 93 THR A C 1
ATOM 714 O O . THR A 1 93 ? -11.739 4.960 6.317 1.00 80.81 93 THR A O 1
ATOM 717 N N . ALA A 1 94 ? -9.626 4.415 5.773 1.00 79.62 94 ALA A N 1
ATOM 718 C CA . ALA A 1 94 ?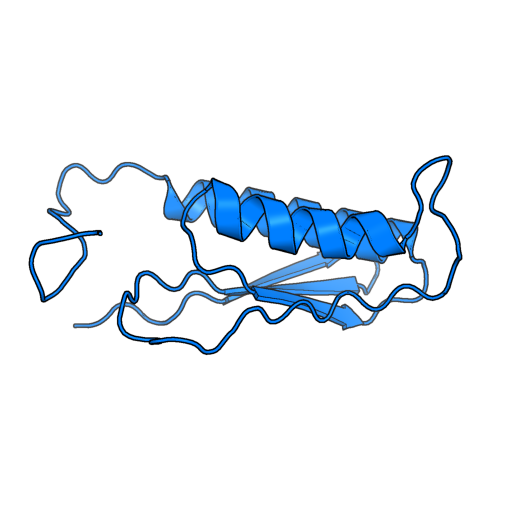 -9.234 3.994 7.119 1.00 79.62 94 ALA A CA 1
ATOM 719 C C . ALA A 1 94 ? -9.177 5.128 8.155 1.00 79.62 94 ALA A C 1
ATOM 721 O O . ALA A 1 94 ? -9.429 4.906 9.338 1.00 79.62 94 ALA A O 1
ATOM 722 N N . VAL A 1 95 ? -8.830 6.346 7.741 1.00 83.00 95 VAL A N 1
ATOM 723 C CA . VAL A 1 95 ? -8.741 7.500 8.656 1.00 83.00 95 VAL A CA 1
ATOM 724 C C . VAL A 1 95 ? -10.055 8.269 8.766 1.00 83.00 95 VAL A C 1
ATOM 726 O O . VAL A 1 95 ? -10.119 9.292 9.449 1.00 83.00 95 VAL A O 1
ATOM 729 N N . LYS A 1 96 ? -11.114 7.818 8.082 1.00 85.75 96 LYS A N 1
ATOM 730 C CA . LYS A 1 96 ? -12.419 8.469 8.142 1.00 85.75 96 LYS A CA 1
ATOM 731 C C . LYS A 1 96 ? -12.956 8.392 9.571 1.00 85.75 96 LYS A C 1
ATOM 733 O O . LYS A 1 96 ? -13.199 7.310 10.094 1.00 85.75 96 LYS A O 1
ATOM 738 N N . HIS A 1 97 ? -13.181 9.554 10.175 1.00 84.00 97 HIS A N 1
ATOM 739 C CA . HIS A 1 97 ? -13.779 9.635 11.499 1.00 84.00 97 HIS A CA 1
ATOM 740 C C . HIS A 1 97 ? -15.241 9.165 11.463 1.00 84.00 97 HIS A C 1
ATOM 742 O O . HIS A 1 97 ? -16.042 9.669 10.670 1.00 84.00 97 HIS A O 1
ATOM 748 N N . ASP A 1 98 ? -15.589 8.241 12.352 1.00 83.50 98 ASP A N 1
ATOM 749 C CA . ASP A 1 98 ? -16.955 7.793 12.601 1.00 83.50 98 ASP A CA 1
ATOM 750 C C . ASP A 1 98 ? -17.278 8.042 14.076 1.00 83.50 98 ASP A C 1
ATOM 752 O O . ASP A 1 98 ? -16.765 7.364 14.959 1.00 83.50 98 ASP A O 1
ATOM 756 N N . ALA A 1 99 ? -18.130 9.037 14.339 1.00 82.44 99 ALA A N 1
ATOM 757 C CA . ALA A 1 99 ? -18.496 9.443 15.697 1.00 82.44 99 ALA A CA 1
ATOM 758 C C . ALA A 1 99 ? -19.332 8.390 16.446 1.00 82.44 99 ALA A C 1
ATOM 760 O O . ALA A 1 99 ? -19.521 8.502 17.655 1.00 82.44 99 ALA A O 1
ATOM 761 N N . THR A 1 100 ? -19.868 7.399 15.732 1.00 85.00 100 THR A N 1
ATOM 762 C CA . THR A 1 100 ? -20.697 6.329 16.300 1.00 85.00 100 THR A CA 1
ATOM 763 C C . THR A 1 100 ? -19.897 5.061 16.570 1.00 85.00 100 THR A C 1
ATOM 765 O O . THR A 1 100 ? -20.255 4.271 17.446 1.00 85.00 100 THR A O 1
ATOM 768 N N . ALA A 1 101 ? -18.787 4.880 15.854 1.00 73.12 101 ALA A N 1
ATOM 769 C CA . ALA A 1 101 ? -17.854 3.802 16.091 1.00 73.12 101 ALA A CA 1
ATOM 770 C C . ALA A 1 101 ? -16.949 4.182 17.270 1.00 73.12 101 ALA A C 1
ATOM 772 O O . ALA A 1 101 ? -16.088 5.051 17.166 1.00 73.12 101 ALA A O 1
ATOM 773 N N . GLY A 1 102 ? -17.132 3.515 18.413 1.00 81.06 102 GLY A N 1
ATOM 774 C CA . GLY A 1 102 ? -16.114 3.502 19.467 1.00 81.06 102 GLY A CA 1
ATOM 775 C C . GLY A 1 102 ? -14.795 2.896 18.963 1.00 81.06 102 GLY A C 1
ATOM 776 O O . GLY A 1 102 ? -14.600 2.696 17.767 1.00 81.06 102 GLY A O 1
ATOM 777 N N . VAL A 1 103 ? -13.877 2.538 19.864 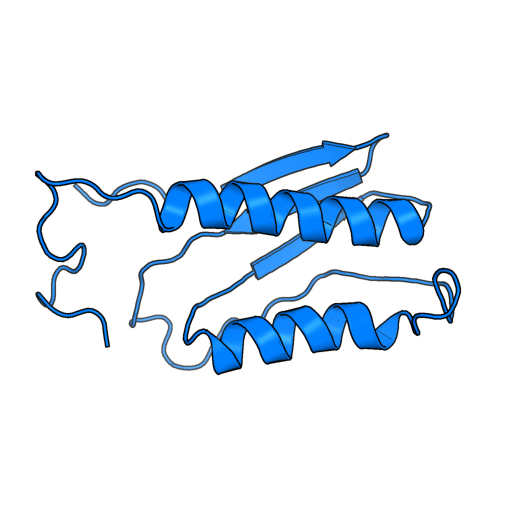1.00 83.25 103 VAL A N 1
ATOM 778 C CA . VAL A 1 103 ? -12.603 1.918 19.454 1.00 83.25 103 VAL A CA 1
ATOM 779 C C . VAL A 1 103 ? -12.887 0.643 18.634 1.00 83.25 103 VAL A C 1
ATOM 781 O O . VAL A 1 103 ? -13.467 -0.295 19.189 1.00 83.25 103 VAL A O 1
ATOM 784 N N . PRO A 1 104 ? -12.492 0.563 17.343 1.00 77.94 104 PRO A N 1
ATOM 785 C CA . PRO A 1 104 ? -12.822 -0.554 16.453 1.00 77.94 104 PRO A CA 1
ATOM 786 C C . PRO A 1 104 ? -11.939 -1.780 16.742 1.00 77.94 104 PRO A C 1
ATOM 788 O O . PRO A 1 104 ? -11.180 -2.255 15.903 1.00 77.94 104 PRO A O 1
ATOM 791 N N . SER A 1 105 ? -12.019 -2.290 17.969 1.00 76.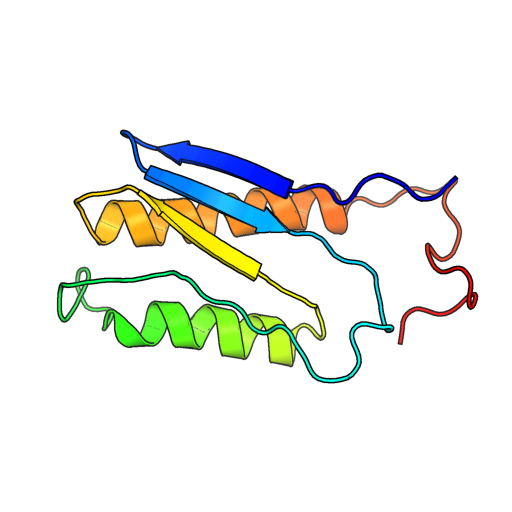00 105 SER A N 1
ATOM 792 C CA . SER A 1 105 ? -11.219 -3.396 18.485 1.00 76.00 105 SER A CA 1
ATOM 793 C C . SER A 1 105 ? -12.033 -4.194 19.493 1.00 76.00 105 SER A C 1
ATOM 795 O O . SER A 1 105 ? -12.554 -3.644 20.461 1.00 76.00 105 SER A O 1
ATOM 797 N N . THR A 1 106 ? -12.083 -5.519 19.335 1.00 77.75 106 THR A N 1
ATOM 798 C CA . THR A 1 106 ? -12.726 -6.408 20.322 1.00 77.75 106 THR A CA 1
ATOM 799 C C . THR A 1 106 ? -12.011 -6.401 21.672 1.00 77.75 106 THR A C 1
ATOM 801 O O . THR A 1 106 ? -12.574 -6.848 22.664 1.00 77.75 106 THR A O 1
ATOM 804 N N . LYS A 1 107 ? -10.765 -5.914 21.712 1.00 79.75 107 LYS A N 1
ATOM 805 C CA . LYS A 1 107 ? -9.978 -5.738 22.937 1.00 79.75 107 LYS A CA 1
ATOM 806 C C . LYS A 1 107 ? -10.159 -4.344 23.555 1.00 79.75 107 LYS A C 1
ATOM 808 O O . LYS A 1 107 ? -9.552 -4.067 24.580 1.00 79.75 107 LYS A O 1
ATOM 813 N N . GLY A 1 108 ? -10.934 -3.459 22.921 1.00 78.56 108 GLY A N 1
ATOM 814 C CA . GLY A 1 108 ? -11.167 -2.087 23.387 1.00 78.56 108 GLY A CA 1
ATOM 815 C C . GLY A 1 108 ? -9.969 -1.143 23.247 1.00 78.56 108 GLY A C 1
ATOM 816 O O . GLY A 1 108 ? -10.032 -0.013 23.716 1.00 78.56 108 GLY A O 1
ATOM 817 N N . VAL A 1 109 ? -8.886 -1.582 22.600 1.00 77.38 109 VAL A N 1
ATOM 818 C CA . VAL A 1 109 ? -7.652 -0.805 22.414 1.00 77.38 109 VAL A CA 1
ATOM 819 C C . VAL A 1 109 ? -7.112 -0.966 20.993 1.00 77.38 109 VAL A C 1
ATOM 821 O O . VAL A 1 109 ? -7.183 -2.057 20.416 1.00 77.38 109 VAL A O 1
ATOM 824 N N . LEU A 1 110 ? -6.570 0.125 20.448 1.00 72.69 110 LEU A N 1
ATOM 825 C CA . LEU A 1 110 ? -5.686 0.146 19.283 1.00 72.69 110 LEU A CA 1
ATOM 826 C C . LEU A 1 110 ? -4.300 0.501 19.817 1.00 72.69 110 LEU A C 1
ATOM 828 O O . LEU A 1 110 ? -4.127 1.587 20.368 1.00 72.69 110 LEU A O 1
ATOM 832 N N . ALA A 1 111 ? -3.377 -0.459 19.765 1.00 57.41 111 ALA A N 1
ATOM 833 C CA . ALA A 1 111 ? -2.051 -0.320 20.350 1.00 57.41 111 ALA A CA 1
ATOM 834 C C . ALA A 1 111 ? -1.063 0.150 19.302 1.00 57.41 111 ALA A C 1
ATOM 836 O O . ALA A 1 111 ? -0.766 -0.602 18.355 1.00 57.41 111 ALA A O 1
#

Sequence (111 aa):
MASPVQALLLDMDGVLAEVSQSYRQAIIDTARHFGVSLVRPSVGELSCEMITHFFESFASAARLTLHVDVLRGRNDHHRAEASFKALAVALRTAVKHDATAGVPSTKGVLA